Protein AF-D0QF64-F1 (afdb_monomer_lite)

pLDDT: mean 75.67, std 13.54, range [42.47, 89.19]

Sequence (60 aa):
MPAIKGKTMTNNADIKKRNFLTQNEIESLLKAADTGPYAARNYCLTLLCFIHGLRASEIC

Organism: Klebsiella pneumoniae (NCBI:txid573)

Structure (mmCIF, N/CA/C/O backbone):
data_AF-D0QF64-F1
#
_entry.id   AF-D0QF64-F1
#
loop_
_atom_site.group_PDB
_atom_site.id
_atom_site.type_symbol
_atom_site.label_atom_id
_atom_site.label_alt_id
_atom_site.label_comp_id
_atom_site.label_asym_id
_atom_site.label_entity_id
_atom_site.label_seq_id
_atom_site.pdbx_PDB_ins_code
_atom_site.Cartn_x
_atom_site.Cartn_y
_atom_site.Cartn_z
_atom_site.occupancy
_atom_site.B_iso_or_equiv
_atom_site.auth_seq_id
_atom_site.auth_comp_id
_atom_site.auth_asym_id
_atom_site.auth_atom_id
_atom_site.pdbx_PDB_model_num
ATOM 1 N N . MET A 1 1 ? 0.917 -36.712 42.563 1.00 42.47 1 MET A N 1
ATOM 2 C CA . MET A 1 1 ? 0.993 -36.433 41.111 1.00 42.47 1 MET A CA 1
ATOM 3 C C . MET A 1 1 ? 0.035 -35.289 40.796 1.00 42.47 1 MET A C 1
ATOM 5 O O . MET A 1 1 ? -1.152 -35.500 41.011 1.00 42.47 1 MET A O 1
ATOM 9 N N . PRO A 1 2 ? 0.465 -34.090 40.364 1.00 47.09 2 PRO A N 1
ATOM 10 C CA . PRO A 1 2 ? -0.468 -33.093 39.856 1.00 47.09 2 PRO A CA 1
ATOM 11 C C . PRO A 1 2 ? -0.524 -33.134 38.324 1.00 47.09 2 PRO A C 1
ATOM 13 O O . PRO A 1 2 ? 0.496 -33.138 37.638 1.00 47.09 2 PRO A O 1
ATOM 16 N N . ALA A 1 3 ? -1.751 -33.196 37.814 1.00 54.47 3 ALA A N 1
ATOM 17 C CA . ALA A 1 3 ? -2.088 -33.164 36.404 1.00 54.47 3 ALA A CA 1
ATOM 18 C C . ALA A 1 3 ? -1.875 -31.760 35.807 1.00 54.47 3 ALA A C 1
ATOM 20 O O . ALA A 1 3 ? -2.285 -30.748 36.372 1.00 54.47 3 ALA A O 1
ATOM 21 N N . ILE A 1 4 ? -1.248 -31.745 34.633 1.00 61.25 4 ILE A N 1
ATOM 22 C CA . ILE A 1 4 ? -1.207 -30.686 33.616 1.00 61.25 4 ILE A CA 1
ATOM 23 C C . ILE A 1 4 ? -2.514 -29.868 33.535 1.00 61.25 4 ILE A C 1
ATOM 25 O O . ILE A 1 4 ? -3.532 -30.338 33.029 1.00 61.25 4 ILE A O 1
ATOM 29 N N . LYS A 1 5 ? -2.481 -28.609 33.999 1.00 55.69 5 LYS A N 1
ATOM 30 C CA . LYS A 1 5 ? -3.557 -27.630 33.775 1.00 55.69 5 LYS A CA 1
ATOM 31 C C . LYS A 1 5 ? -3.532 -27.223 32.298 1.00 55.69 5 LYS A C 1
ATOM 33 O O . LYS A 1 5 ? -2.549 -26.662 31.821 1.00 55.69 5 LYS A O 1
ATOM 38 N N . GLY A 1 6 ? -4.608 -27.563 31.591 1.00 48.31 6 GLY A N 1
ATOM 39 C CA . GLY A 1 6 ? -4.778 -27.373 30.156 1.00 48.31 6 GLY A CA 1
ATOM 40 C C . GLY A 1 6 ? -4.482 -25.953 29.672 1.00 48.31 6 GLY A C 1
ATOM 41 O O . GLY A 1 6 ? -4.899 -24.962 30.270 1.00 48.31 6 GLY A O 1
ATOM 42 N N . LYS A 1 7 ? -3.772 -25.894 28.544 1.00 56.72 7 LYS A N 1
ATOM 43 C CA . LYS A 1 7 ? -3.581 -24.709 27.712 1.00 56.72 7 LYS A CA 1
ATOM 44 C C . LYS A 1 7 ? -4.959 -24.205 27.278 1.00 56.72 7 LYS A C 1
ATOM 46 O O . LYS A 1 7 ? -5.686 -24.909 26.582 1.00 56.72 7 LYS A O 1
ATOM 51 N N . THR A 1 8 ? -5.336 -23.019 27.735 1.00 56.06 8 THR A N 1
ATOM 52 C CA . THR A 1 8 ? -6.581 -22.357 27.351 1.00 56.06 8 THR A CA 1
ATOM 53 C C . THR A 1 8 ? -6.583 -22.110 25.841 1.00 56.06 8 THR A C 1
ATOM 55 O O . THR A 1 8 ? -5.719 -21.413 25.312 1.00 56.06 8 THR A O 1
ATOM 58 N N . MET A 1 9 ? -7.549 -22.706 25.137 1.00 55.06 9 MET A N 1
ATOM 59 C CA . MET A 1 9 ? -7.885 -22.333 23.764 1.00 55.06 9 MET A CA 1
ATOM 60 C C . MET A 1 9 ? -8.415 -20.899 23.776 1.00 55.06 9 MET A C 1
ATOM 62 O O . MET A 1 9 ? -9.493 -20.629 24.304 1.00 55.06 9 MET A O 1
ATOM 66 N N . THR A 1 10 ? -7.649 -19.969 23.216 1.00 58.75 10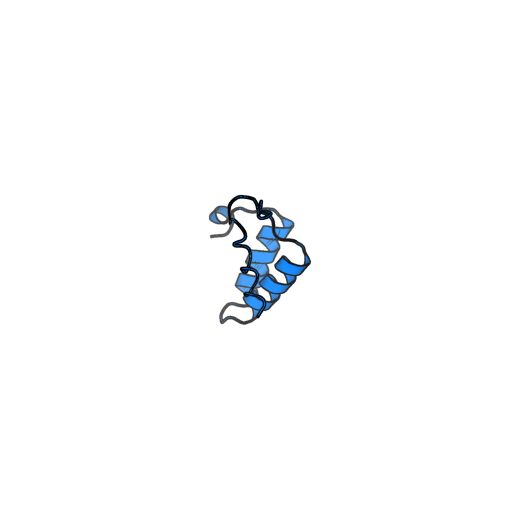 THR A N 1
ATOM 67 C CA . THR A 1 10 ? -8.129 -18.622 22.908 1.00 58.75 10 THR A CA 1
ATOM 68 C C . THR A 1 10 ? -9.123 -18.729 21.755 1.00 58.75 10 THR A C 1
ATOM 70 O O . THR A 1 10 ? -8.752 -19.074 20.634 1.00 58.75 10 THR A O 1
ATOM 73 N N . ASN A 1 11 ? -10.401 -18.486 22.040 1.00 58.34 11 ASN A N 1
ATOM 74 C CA . ASN A 1 11 ? -11.460 -18.457 21.039 1.00 58.34 11 ASN A CA 1
ATO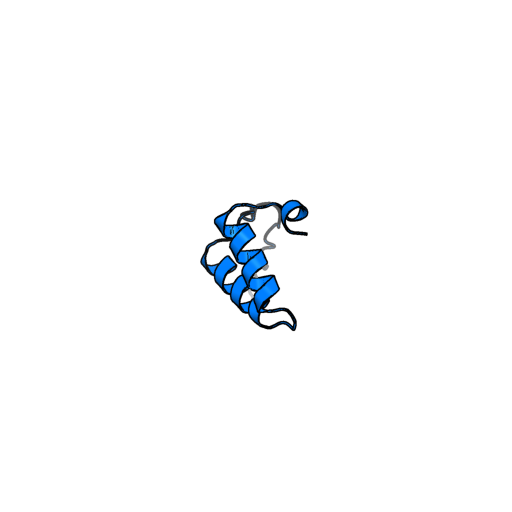M 75 C C . ASN A 1 11 ? -11.206 -17.284 20.081 1.00 58.34 11 ASN A C 1
ATOM 77 O O . ASN A 1 11 ? -11.246 -16.129 20.490 1.00 58.34 11 ASN A O 1
ATOM 81 N N . ASN A 1 12 ? -10.983 -17.579 18.797 1.00 58.62 12 ASN A N 1
ATOM 82 C CA . ASN A 1 12 ? -10.708 -16.617 17.716 1.00 58.62 12 ASN A CA 1
ATOM 83 C C . ASN A 1 12 ? -11.865 -15.631 17.412 1.00 58.62 12 ASN A C 1
ATOM 85 O O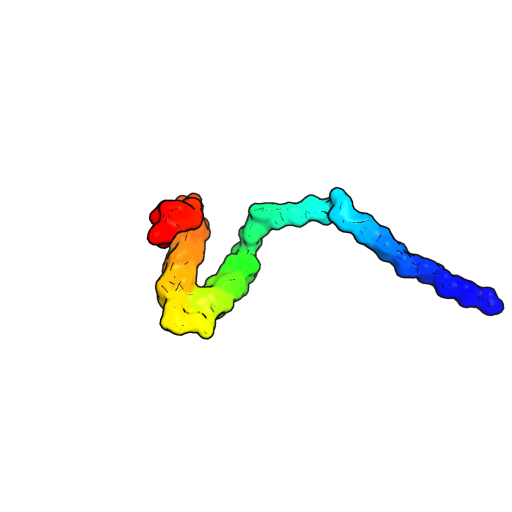 . ASN A 1 12 ? -11.856 -14.983 16.369 1.00 58.62 12 ASN A O 1
ATOM 89 N N . ALA A 1 13 ? -12.874 -15.537 18.281 1.00 58.03 13 ALA A N 1
ATOM 90 C CA . ALA A 1 13 ? -14.104 -14.783 18.060 1.00 58.03 13 ALA A CA 1
ATOM 91 C C . ALA A 1 13 ? -14.073 -13.346 18.618 1.00 58.03 13 ALA A C 1
ATOM 93 O O . ALA A 1 13 ? -14.925 -12.553 18.229 1.00 58.03 13 ALA A O 1
ATOM 94 N N . ASP A 1 14 ? -13.113 -12.983 19.485 1.00 55.34 14 ASP A N 1
ATOM 95 C CA . ASP A 1 14 ? -13.083 -11.652 20.128 1.00 55.34 14 ASP A CA 1
ATOM 96 C C . ASP A 1 14 ? -11.867 -10.775 19.784 1.00 55.34 14 ASP A C 1
ATOM 98 O O . ASP A 1 14 ? -11.856 -9.591 20.121 1.00 55.34 14 ASP A O 1
ATOM 102 N N . ILE A 1 15 ? -10.890 -11.273 19.015 1.00 61.72 15 ILE A N 1
ATOM 103 C CA . ILE A 1 15 ? -9.859 -10.398 18.445 1.00 61.72 15 ILE A CA 1
ATOM 104 C C . ILE A 1 15 ? -10.535 -9.579 17.349 1.00 61.72 15 ILE A C 1
ATOM 106 O O . ILE A 1 15 ? -10.525 -9.939 16.171 1.00 61.72 15 ILE A O 1
ATOM 110 N N . LYS A 1 16 ? -11.133 -8.456 17.741 1.00 61.41 16 LYS A N 1
ATOM 111 C CA . LYS A 1 16 ? -11.567 -7.386 16.852 1.00 61.41 16 LYS A CA 1
ATOM 112 C C . LYS A 1 16 ? -10.300 -6.818 16.208 1.00 61.41 16 LYS A C 1
ATOM 114 O O . LYS A 1 16 ? -9.738 -5.826 16.670 1.00 61.41 16 LYS A O 1
ATOM 119 N N . LYS A 1 17 ? -9.779 -7.532 15.203 1.00 67.12 17 LYS A N 1
ATOM 120 C CA . LYS A 1 17 ? -8.575 -7.160 14.463 1.00 67.12 17 LYS A CA 1
ATOM 121 C C . LYS A 1 17 ? -8.839 -5.776 13.900 1.00 67.12 17 LYS A C 1
ATOM 123 O O . LYS A 1 17 ? -9.827 -5.557 13.201 1.00 67.12 17 LYS A O 1
ATOM 128 N N . ARG A 1 18 ? -7.992 -4.824 14.278 1.00 66.69 18 ARG A N 1
ATOM 129 C CA . ARG A 1 18 ? -8.033 -3.479 13.717 1.00 66.69 18 ARG A CA 1
ATOM 130 C C . ARG A 1 18 ? -7.900 -3.628 12.205 1.00 66.69 18 ARG A C 1
ATOM 132 O O . ARG A 1 18 ? -6.916 -4.178 11.732 1.00 66.69 18 ARG A O 1
ATOM 139 N N . ASN A 1 19 ? -8.906 -3.175 11.462 1.00 72.38 19 ASN A N 1
ATOM 140 C CA . ASN A 1 19 ? -8.910 -3.234 9.999 1.00 72.38 19 ASN A CA 1
ATOM 141 C C . ASN A 1 19 ? -8.162 -2.038 9.385 1.00 72.38 19 ASN A C 1
ATOM 143 O O . ASN A 1 19 ? -8.510 -1.558 8.311 1.00 72.38 19 ASN A O 1
ATOM 147 N N . PHE A 1 20 ? -7.200 -1.491 10.129 1.00 78.75 20 PHE A N 1
ATOM 148 C CA . PHE A 1 20 ? -6.407 -0.338 9.742 1.00 78.75 20 PHE A CA 1
ATOM 149 C C . PHE A 1 20 ? -4.948 -0.605 10.077 1.00 78.75 20 PHE A C 1
ATOM 151 O O . PHE A 1 20 ? -4.633 -1.195 11.113 1.00 78.75 20 PHE A O 1
ATOM 158 N N . LEU A 1 21 ? -4.075 -0.156 9.185 1.00 79.69 21 LEU A N 1
ATOM 159 C CA . LEU A 1 21 ? -2.637 -0.289 9.325 1.00 79.69 21 LEU A CA 1
ATOM 160 C C . LEU A 1 21 ? -2.120 0.890 10.163 1.00 79.69 21 LEU A C 1
ATOM 162 O O . LEU A 1 21 ? -2.532 2.032 9.956 1.00 79.69 21 LEU A O 1
ATOM 166 N N . THR A 1 22 ? -1.262 0.623 11.148 1.00 85.38 22 THR A N 1
ATOM 167 C CA . THR A 1 22 ? -0.594 1.692 11.915 1.00 85.38 22 THR A CA 1
ATOM 168 C C . THR A 1 22 ? 0.650 2.169 11.174 1.00 85.38 22 THR A C 1
ATOM 170 O O . THR A 1 22 ? 1.176 1.446 10.330 1.00 85.38 22 THR A O 1
ATOM 173 N N . GLN A 1 23 ? 1.145 3.369 11.484 1.00 84.38 23 GLN A N 1
ATOM 174 C CA . GLN A 1 23 ? 2.283 3.964 10.775 1.00 84.38 23 GLN A CA 1
ATOM 175 C C . GLN A 1 23 ? 3.513 3.042 10.733 1.00 84.38 23 GLN A C 1
ATOM 177 O O . GLN A 1 23 ? 4.099 2.862 9.672 1.00 84.38 23 GLN A O 1
ATOM 182 N N . ASN A 1 24 ? 3.838 2.365 11.838 1.00 86.62 24 ASN A N 1
ATOM 183 C CA . ASN A 1 24 ? 4.932 1.390 11.892 1.00 86.62 24 ASN A CA 1
ATOM 184 C C . ASN A 1 24 ? 4.736 0.206 10.933 1.00 86.62 24 ASN A C 1
ATOM 186 O O . ASN A 1 24 ? 5.693 -0.278 10.331 1.00 86.62 24 ASN A O 1
ATOM 190 N N . GLU A 1 25 ? 3.502 -0.275 10.790 1.00 86.31 25 GLU A N 1
ATOM 191 C CA . GLU A 1 25 ? 3.196 -1.375 9.876 1.00 86.31 25 GLU A CA 1
ATOM 192 C C . GLU A 1 25 ? 3.239 -0.922 8.416 1.00 86.31 25 GLU A C 1
ATOM 194 O O . GLU A 1 25 ? 3.731 -1.660 7.565 1.00 86.31 25 GLU A O 1
ATOM 199 N N . ILE A 1 26 ? 2.814 0.313 8.137 1.00 87.81 26 ILE A N 1
ATOM 200 C CA . ILE A 1 26 ? 2.932 0.933 6.812 1.00 87.81 26 ILE A CA 1
ATOM 201 C C . ILE A 1 26 ? 4.401 1.111 6.438 1.00 87.81 26 ILE A C 1
ATOM 203 O O . ILE A 1 26 ? 4.783 0.732 5.339 1.00 87.81 26 ILE A O 1
ATOM 207 N N . GLU A 1 27 ? 5.246 1.614 7.340 1.00 88.44 27 GLU A N 1
ATOM 208 C CA . GLU A 1 27 ? 6.689 1.759 7.103 1.00 88.44 27 GLU A CA 1
ATOM 209 C C . GLU A 1 27 ? 7.370 0.412 6.829 1.00 88.44 27 GLU A C 1
ATOM 211 O O . GLU A 1 27 ? 8.225 0.308 5.946 1.00 88.44 27 GLU A O 1
ATOM 216 N N . SER A 1 28 ? 6.974 -0.636 7.557 1.00 88.25 28 SER A N 1
ATOM 217 C CA . SER A 1 28 ? 7.467 -1.997 7.330 1.00 88.25 28 SER A CA 1
ATOM 218 C C . SER A 1 28 ? 7.021 -2.538 5.965 1.00 88.25 28 SER A C 1
ATOM 220 O O . SER A 1 28 ? 7.822 -3.102 5.218 1.00 88.25 28 SER A O 1
ATOM 222 N N . LEU A 1 29 ? 5.761 -2.293 5.592 1.00 87.38 29 LEU A N 1
ATOM 223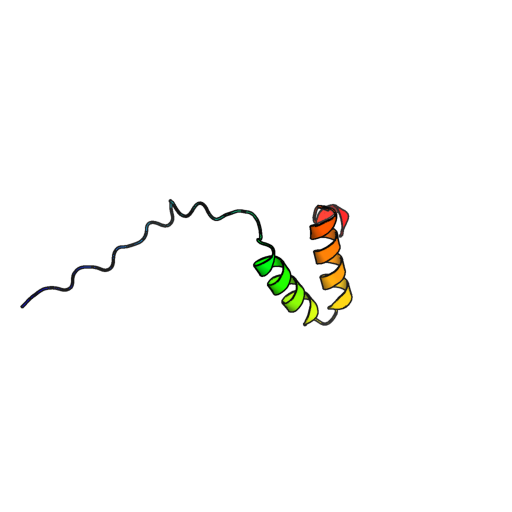 C CA . LEU A 1 29 ? 5.210 -2.662 4.290 1.00 87.38 29 LEU A CA 1
ATOM 224 C C . LEU A 1 29 ? 5.880 -1.889 3.144 1.00 87.38 29 LEU A C 1
ATOM 226 O O . LEU A 1 29 ? 6.159 -2.464 2.096 1.00 87.38 29 LEU A O 1
ATOM 230 N N . LEU A 1 30 ? 6.211 -0.617 3.360 1.00 87.69 30 LEU A N 1
ATOM 231 C CA . LEU A 1 30 ? 6.896 0.236 2.394 1.00 87.69 30 LEU A CA 1
ATOM 232 C C . LEU A 1 30 ? 8.333 -0.246 2.131 1.00 87.69 30 LEU A C 1
ATOM 234 O O . LEU A 1 30 ? 8.756 -0.320 0.980 1.00 87.69 30 LEU A O 1
ATOM 238 N N . LYS A 1 31 ? 9.053 -0.667 3.181 1.00 87.94 31 LYS A N 1
ATOM 239 C CA . LYS A 1 31 ? 10.378 -1.308 3.057 1.00 87.94 31 LYS A CA 1
ATOM 240 C C . LYS A 1 31 ? 10.316 -2.648 2.321 1.00 87.94 31 LYS A C 1
ATOM 242 O O . LYS A 1 31 ? 11.206 -2.965 1.535 1.00 87.94 31 LYS A O 1
ATOM 247 N N . ALA A 1 32 ? 9.265 -3.432 2.551 1.00 86.75 32 ALA A N 1
ATOM 248 C CA . ALA A 1 32 ? 9.044 -4.677 1.817 1.00 86.75 32 ALA A CA 1
ATOM 249 C C . ALA A 1 32 ? 8.677 -4.423 0.341 1.00 86.75 32 ALA A C 1
ATOM 251 O O . ALA A 1 32 ? 9.095 -5.167 -0.543 1.00 86.75 32 ALA A O 1
ATOM 252 N N . ALA A 1 33 ? 7.933 -3.353 0.048 1.00 86.06 33 ALA A N 1
ATOM 253 C CA . ALA A 1 33 ? 7.618 -2.954 -1.323 1.00 86.06 33 ALA A CA 1
ATOM 254 C C . ALA A 1 33 ? 8.866 -2.511 -2.111 1.00 86.06 33 ALA A C 1
ATOM 256 O O . ALA A 1 33 ? 8.901 -2.679 -3.331 1.00 86.06 33 ALA A O 1
ATOM 257 N N . ASP A 1 34 ? 9.889 -2.003 -1.416 1.00 83.31 34 ASP A N 1
ATOM 258 C CA . ASP A 1 34 ? 11.155 -1.518 -1.982 1.00 83.31 34 ASP A CA 1
ATOM 259 C C . ASP A 1 34 ? 12.159 -2.635 -2.342 1.00 83.31 34 ASP A C 1
ATOM 261 O O . ASP A 1 34 ? 13.178 -2.392 -2.976 1.00 83.31 34 ASP A O 1
ATOM 265 N N . THR A 1 35 ? 11.885 -3.895 -1.992 1.00 84.19 35 THR A N 1
ATOM 266 C CA . THR A 1 35 ? 12.815 -5.021 -2.233 1.00 84.19 35 THR A CA 1
ATOM 267 C C . THR A 1 35 ? 12.526 -5.818 -3.515 1.00 84.19 35 THR A C 1
ATOM 269 O O . THR A 1 35 ? 13.134 -6.861 -3.751 1.00 84.19 35 THR A O 1
ATOM 272 N N . GLY A 1 36 ? 11.612 -5.342 -4.370 1.00 80.31 36 GLY A N 1
ATOM 273 C CA . GLY A 1 36 ? 11.193 -6.024 -5.602 1.00 80.31 36 GLY A CA 1
ATOM 274 C C . GLY A 1 36 ? 11.755 -5.436 -6.911 1.00 80.31 36 GLY A C 1
ATOM 275 O O . GLY A 1 36 ? 12.303 -4.338 -6.926 1.00 80.31 36 GLY A O 1
ATOM 276 N N . PRO A 1 37 ? 11.538 -6.106 -8.061 1.00 79.75 37 PRO A N 1
ATOM 277 C CA . PRO A 1 37 ? 11.985 -5.632 -9.382 1.00 79.75 37 PRO A CA 1
ATOM 278 C C . PRO A 1 37 ? 11.359 -4.291 -9.810 1.00 79.75 37 PRO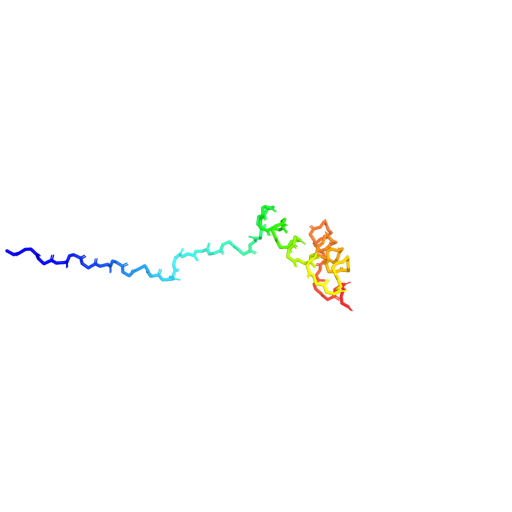 A C 1
ATOM 280 O O . PRO A 1 37 ? 11.906 -3.595 -10.657 1.00 79.75 37 PRO A O 1
ATOM 283 N N . TYR A 1 38 ? 10.228 -3.913 -9.205 1.00 84.88 38 TYR A N 1
ATOM 284 C CA . TYR A 1 38 ? 9.544 -2.630 -9.405 1.00 84.88 38 TYR A CA 1
ATOM 285 C C . TYR A 1 38 ? 9.440 -1.836 -8.095 1.00 84.88 38 TYR A C 1
ATOM 287 O O . TYR A 1 38 ? 8.404 -1.227 -7.820 1.00 84.88 38 TYR A O 1
ATOM 295 N N . ALA A 1 39 ? 10.503 -1.874 -7.287 1.00 84.38 39 ALA A N 1
ATOM 296 C CA . ALA A 1 39 ? 10.612 -1.241 -5.974 1.00 84.38 39 ALA A CA 1
ATOM 297 C C . ALA A 1 39 ? 10.058 0.191 -5.939 1.00 84.38 39 ALA A C 1
ATOM 299 O O . ALA A 1 39 ? 9.050 0.457 -5.289 1.00 84.38 39 ALA A O 1
ATOM 300 N N . ALA A 1 40 ? 10.629 1.084 -6.752 1.00 85.81 40 ALA A N 1
ATOM 301 C CA . ALA A 1 40 ? 10.237 2.492 -6.805 1.00 85.81 40 ALA A CA 1
ATOM 302 C C . ALA A 1 40 ? 8.756 2.698 -7.174 1.00 85.81 40 ALA A C 1
ATOM 304 O O . ALA A 1 40 ? 8.086 3.568 -6.616 1.00 85.81 40 ALA A O 1
ATOM 305 N N . ARG A 1 41 ? 8.219 1.875 -8.087 1.00 87.94 41 ARG A N 1
ATOM 306 C CA . ARG A 1 41 ? 6.808 1.944 -8.492 1.00 87.94 41 ARG A CA 1
ATOM 307 C C . ARG A 1 41 ? 5.900 1.527 -7.342 1.00 87.94 41 ARG A C 1
ATOM 309 O O . ARG A 1 41 ? 4.971 2.255 -7.023 1.00 87.94 41 ARG A O 1
ATOM 316 N N . ASN A 1 42 ? 6.163 0.372 -6.732 1.00 86.81 42 ASN A N 1
ATOM 317 C CA . ASN A 1 42 ? 5.336 -0.176 -5.657 1.00 86.81 42 ASN A CA 1
ATOM 318 C C . ASN A 1 42 ? 5.410 0.695 -4.391 1.00 86.81 42 ASN A C 1
ATOM 320 O O . ASN A 1 42 ? 4.394 0.902 -3.727 1.00 86.81 42 ASN A O 1
ATOM 324 N N . TYR A 1 43 ? 6.588 1.253 -4.106 1.00 89.19 43 TYR A N 1
ATOM 325 C CA . TYR A 1 43 ? 6.815 2.232 -3.047 1.00 89.19 43 TYR A CA 1
ATOM 326 C C . TYR A 1 43 ? 5.959 3.485 -3.264 1.00 89.19 43 TYR A C 1
ATOM 328 O O . TYR A 1 43 ? 5.167 3.845 -2.395 1.00 89.19 43 TYR A O 1
ATOM 336 N N . CYS A 1 44 ? 6.043 4.097 -4.452 1.00 88.50 44 CYS A N 1
ATOM 337 C CA . CYS A 1 44 ? 5.252 5.276 -4.808 1.00 88.50 44 CYS A CA 1
ATOM 338 C C . CYS A 1 44 ? 3.743 4.989 -4.759 1.00 88.50 44 CYS A C 1
ATOM 340 O O . CYS A 1 44 ? 2.990 5.761 -4.171 1.00 88.50 44 CYS A O 1
ATOM 342 N N . LEU A 1 45 ? 3.310 3.841 -5.292 1.00 87.06 45 LEU A N 1
ATOM 343 C CA . LEU A 1 45 ? 1.910 3.413 -5.276 1.00 87.06 45 LEU A CA 1
ATOM 344 C C . LEU A 1 45 ? 1.352 3.335 -3.848 1.00 87.06 45 LEU A C 1
ATOM 346 O O . LEU A 1 45 ? 0.284 3.864 -3.545 1.00 87.06 45 LEU A O 1
ATOM 350 N N . THR A 1 46 ? 2.108 2.692 -2.961 1.00 87.62 46 THR A N 1
ATOM 351 C CA . THR A 1 46 ? 1.733 2.508 -1.556 1.00 87.62 46 THR A CA 1
ATOM 352 C C . THR A 1 46 ? 1.690 3.848 -0.819 1.00 87.62 46 THR A C 1
ATOM 354 O O . THR A 1 46 ? 0.759 4.103 -0.057 1.00 87.62 46 THR A O 1
A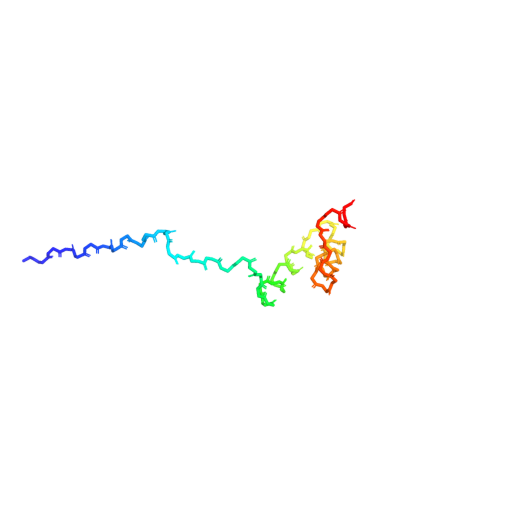TOM 357 N N . LEU A 1 47 ? 2.653 4.736 -1.084 1.00 88.06 47 LEU A N 1
ATOM 358 C CA . LEU A 1 47 ? 2.702 6.083 -0.509 1.00 88.06 47 LEU A CA 1
ATOM 359 C C . LEU A 1 47 ? 1.534 6.958 -0.962 1.00 88.06 47 LEU A C 1
ATOM 361 O O . LEU A 1 47 ? 0.918 7.621 -0.133 1.00 88.06 47 LEU A O 1
ATOM 365 N N . LEU A 1 48 ? 1.200 6.941 -2.253 1.00 87.31 48 LEU A N 1
ATOM 366 C CA . LEU A 1 48 ? 0.067 7.690 -2.795 1.00 87.31 48 LEU A CA 1
ATOM 367 C C . LEU A 1 48 ? -1.259 7.178 -2.223 1.00 87.31 48 LEU A C 1
ATOM 369 O O . LEU A 1 48 ? -2.105 7.975 -1.823 1.00 87.31 48 LEU A O 1
ATOM 373 N N . CYS A 1 49 ? -1.413 5.857 -2.114 1.00 86.94 49 CYS A N 1
ATOM 374 C CA . CYS A 1 49 ? -2.562 5.227 -1.468 1.00 86.94 49 CYS A CA 1
ATOM 375 C C . CYS A 1 49 ? -2.681 5.649 0.009 1.00 86.94 49 CYS A C 1
ATOM 377 O O . CYS A 1 49 ? -3.777 5.956 0.473 1.00 86.94 49 CYS A O 1
ATOM 379 N N . PHE A 1 50 ? -1.556 5.757 0.725 1.00 84.69 50 PHE A N 1
ATOM 380 C CA . PHE A 1 50 ? -1.534 6.182 2.125 1.00 84.69 50 PHE A CA 1
ATOM 381 C C . PHE A 1 50 ? -1.793 7.687 2.329 1.00 84.69 50 PHE A C 1
ATOM 383 O O . PHE A 1 50 ? -2.582 8.050 3.197 1.00 84.69 50 PHE A O 1
ATOM 390 N N . ILE A 1 51 ? -1.163 8.566 1.541 1.00 87.62 51 ILE A N 1
ATOM 391 C CA . ILE A 1 51 ? -1.281 10.030 1.690 1.00 87.62 51 ILE A CA 1
ATOM 392 C C . ILE A 1 51 ? -2.632 10.537 1.174 1.00 87.62 51 ILE A C 1
ATOM 394 O O . ILE A 1 51 ? -3.249 11.397 1.800 1.00 87.62 51 ILE A O 1
ATOM 398 N N . HIS A 1 52 ? -3.086 10.024 0.029 1.00 86.62 52 HIS A N 1
ATOM 399 C CA . HIS A 1 52 ? -4.287 10.521 -0.646 1.00 86.62 52 HIS A CA 1
ATOM 400 C C . HIS A 1 52 ? -5.533 9.669 -0.388 1.00 86.62 52 HIS A C 1
ATOM 402 O O . HIS A 1 52 ? -6.634 10.104 -0.714 1.00 86.62 52 HIS A O 1
ATOM 408 N N . GLY A 1 53 ? -5.394 8.471 0.190 1.00 83.62 53 GLY A N 1
ATOM 409 C CA . GLY A 1 53 ? -6.528 7.572 0.425 1.00 83.62 53 GLY A CA 1
ATOM 410 C C . GLY A 1 53 ? -7.121 6.980 -0.857 1.00 83.62 53 GLY A C 1
ATOM 411 O O . GLY A 1 53 ? -8.294 6.608 -0.868 1.00 83.62 53 GLY A O 1
ATOM 412 N N . LEU A 1 54 ? -6.330 6.917 -1.936 1.00 81.06 54 LEU A N 1
ATOM 413 C CA . LEU A 1 54 ? -6.746 6.353 -3.222 1.00 81.06 54 LEU A CA 1
ATOM 414 C C . LEU A 1 54 ? -7.118 4.877 -3.062 1.00 81.06 54 LEU A C 1
ATOM 416 O O . LEU A 1 54 ? -6.383 4.096 -2.451 1.00 81.06 54 LEU A O 1
ATOM 420 N N . ARG A 1 55 ? -8.240 4.463 -3.646 1.00 77.88 55 ARG A N 1
ATOM 421 C CA . ARG A 1 55 ? -8.629 3.055 -3.742 1.00 77.88 55 ARG A CA 1
ATOM 422 C C . ARG A 1 55 ? -7.747 2.335 -4.757 1.00 77.88 55 ARG A C 1
ATOM 424 O O . ARG A 1 55 ? -7.279 2.922 -5.726 1.00 77.88 55 ARG A O 1
ATOM 431 N N . ALA A 1 56 ? -7.614 1.018 -4.596 1.00 75.56 56 ALA A N 1
ATOM 432 C CA . ALA A 1 56 ? -6.855 0.162 -5.514 1.00 75.56 56 ALA A CA 1
ATOM 433 C C . ALA A 1 56 ? -7.283 0.299 -6.993 1.00 75.56 56 ALA A C 1
ATOM 435 O O . ALA A 1 56 ? -6.475 0.081 -7.884 1.00 75.56 56 ALA A O 1
ATOM 436 N N . SER A 1 57 ? -8.534 0.691 -7.254 1.00 79.25 57 SER A N 1
ATOM 437 C CA . SER A 1 57 ? -9.053 0.922 -8.607 1.00 79.25 57 SER A CA 1
ATOM 438 C C . SER A 1 57 ? -8.685 2.285 -9.208 1.00 79.25 57 SER A C 1
ATOM 440 O O . SER A 1 57 ? -8.866 2.466 -10.403 1.00 79.25 57 SER A O 1
ATOM 442 N N . GLU A 1 58 ? -8.237 3.252 -8.407 1.00 78.06 58 GLU A N 1
ATOM 443 C CA . GLU A 1 58 ? -7.838 4.590 -8.879 1.00 78.06 58 GLU A CA 1
ATOM 444 C C . GLU A 1 58 ? -6.350 4.638 -9.259 1.00 78.06 58 GLU A C 1
ATOM 446 O O . GLU A 1 58 ? -5.883 5.600 -9.860 1.00 78.06 58 GLU A O 1
ATOM 451 N N . ILE A 1 59 ? -5.603 3.603 -8.874 1.00 74.88 59 ILE A N 1
ATOM 452 C CA . ILE A 1 59 ? -4.146 3.517 -8.979 1.00 74.88 59 ILE A CA 1
ATOM 453 C C . ILE A 1 59 ? -3.666 2.375 -9.895 1.00 74.88 59 ILE A C 1
ATOM 455 O O . ILE A 1 59 ? -2.472 2.270 -10.178 1.00 74.88 59 ILE A O 1
ATOM 459 N N . CYS A 1 60 ? -4.594 1.523 -10.340 1.00 62.00 60 CYS A N 1
ATOM 460 C CA . CYS A 1 60 ? -4.376 0.434 -11.291 1.00 62.00 60 CYS A CA 1
ATOM 461 C C . CYS A 1 60 ? -4.779 0.870 -12.701 1.00 62.00 60 CYS A C 1
ATOM 463 O O . CYS A 1 60 ? -4.092 0.428 -13.648 1.00 62.00 60 CYS A O 1
#

Secondary structure (DSSP, 8-state):
-----------TTS----SS--HHHHHHHHHHHTTSTTHHHHHHHHHHHHHH---HHHH-

Radius of gyration: 19.62 Å; chains: 1; bounding box: 27×47×52 Å

Foldseek 3Di:
DDDDDDDDDDDPPPCPPPPDADPVRLVVVLVVCLPDPCNVLSNVLSVCCVPVVDDPVRSD

InterPro domains:
  IPR002104 Integrase, catalytic domain [PF00589] (20-60)
  IPR002104 Integrase, catalytic domain [PS51898] (16-60)
  IPR011010 DNA breaking-rejoining enzyme, catalytic core [SSF56349] (17-60)
  IPR013762 Integrase-like, catalytic domain superfamily [G3DSA:1.10.443.10] (12-60)